Protein AF-A0A543G4S7-F1 (afdb_monomer_lite)

Radius of gyration: 16.93 Å; chains: 1; bounding box: 35×27×44 Å

Secondary structure (DSSP, 8-state):
-------TTT----EEEPTTT-PEEETTT--EE-TTTTSTTTT-SS-HHHHHHHHHHHHH-SSPPPHHHHHHHHT--HHHHHHHHHHHHHHHHHHHT-

Organism: NCBI:txid55197

Structure (mmCIF, N/CA/C/O backbone):
data_AF-A0A543G4S7-F1
#
_entry.id   AF-A0A543G4S7-F1
#
loop_
_atom_site.group_PDB
_atom_site.id
_atom_site.type_symbol
_atom_site.label_atom_id
_atom_site.label_alt_id
_atom_site.label_comp_id
_atom_site.label_asym_id
_atom_site.label_entity_id
_atom_site.label_seq_id
_atom_site.pdbx_PDB_ins_code
_atom_site.Cartn_x
_atom_site.Cartn_y
_atom_site.Cartn_z
_atom_site.occupancy
_atom_site.B_iso_or_equiv
_atom_site.auth_seq_id
_atom_site.auth_comp_id
_atom_site.auth_asym_id
_atom_site.auth_atom_id
_atom_site.pdbx_PDB_model_num
ATOM 1 N N . MET A 1 1 ? -10.243 -1.810 -26.326 1.00 35.75 1 MET A N 1
ATOM 2 C CA . MET A 1 1 ? -8.968 -1.352 -26.926 1.00 35.75 1 MET A CA 1
ATOM 3 C C . MET A 1 1 ? -7.888 -1.418 -25.857 1.00 35.75 1 MET A C 1
ATOM 5 O O . MET A 1 1 ? -8.018 -0.730 -24.855 1.00 35.75 1 MET A O 1
ATOM 9 N N . VAL A 1 2 ? -6.884 -2.288 -26.003 1.00 44.56 2 VAL A N 1
ATOM 10 C CA . VAL A 1 2 ? -5.786 -2.392 -25.025 1.00 44.56 2 VAL A CA 1
ATOM 11 C C . VAL A 1 2 ? -4.727 -1.367 -25.411 1.00 44.56 2 VAL A C 1
ATOM 13 O O . VAL A 1 2 ? -3.996 -1.556 -26.379 1.00 44.56 2 VAL A O 1
ATOM 16 N N . SER A 1 3 ? -4.688 -0.247 -24.697 1.00 59.94 3 SER A N 1
ATOM 17 C CA . SER A 1 3 ? -3.690 0.801 -24.895 1.00 59.94 3 SER A CA 1
ATOM 18 C C . SER A 1 3 ? -2.292 0.222 -24.657 1.00 59.94 3 SER A C 1
ATOM 20 O O . SER A 1 3 ? -1.977 -0.218 -23.548 1.00 59.94 3 SER A O 1
ATOM 22 N N . GLY A 1 4 ? -1.468 0.183 -25.707 1.00 77.06 4 GLY A N 1
ATOM 23 C CA . GLY A 1 4 ? -0.068 -0.227 -25.617 1.00 77.06 4 GLY A CA 1
ATOM 24 C C . GLY A 1 4 ? 0.710 0.643 -24.626 1.00 77.06 4 GLY A C 1
ATOM 25 O O . GLY A 1 4 ? 0.307 1.760 -24.302 1.00 77.06 4 GLY A O 1
ATOM 26 N N . PHE A 1 5 ? 1.825 0.126 -24.109 1.00 82.69 5 PHE A N 1
ATOM 27 C CA . PHE A 1 5 ? 2.713 0.915 -23.255 1.00 82.69 5 PHE A CA 1
ATOM 28 C C . PHE A 1 5 ? 3.177 2.175 -23.997 1.00 82.69 5 PHE A C 1
ATOM 30 O O . PHE A 1 5 ? 3.580 2.089 -25.150 1.00 82.69 5 PHE A O 1
ATOM 37 N N . ILE A 1 6 ? 3.145 3.331 -23.335 1.00 88.56 6 ILE A N 1
ATOM 38 C CA . ILE A 1 6 ? 3.739 4.579 -23.824 1.00 88.56 6 ILE A CA 1
ATOM 39 C C . ILE A 1 6 ? 4.516 5.177 -22.658 1.00 88.56 6 ILE A C 1
ATOM 41 O O . ILE A 1 6 ? 3.928 5.544 -21.643 1.00 88.56 6 ILE A O 1
ATOM 45 N N . CYS A 1 7 ? 5.837 5.276 -22.797 1.00 88.00 7 CYS A N 1
ATOM 46 C CA . CYS A 1 7 ? 6.684 5.826 -21.745 1.00 88.00 7 CYS A CA 1
ATOM 47 C C . CYS A 1 7 ? 6.361 7.306 -21.484 1.00 88.00 7 CYS A C 1
ATOM 49 O O . CYS A 1 7 ? 6.477 8.129 -22.397 1.00 88.00 7 CYS A O 1
ATOM 51 N N . LYS A 1 8 ? 6.084 7.673 -20.224 1.00 85.56 8 LYS A N 1
ATOM 52 C CA . LYS A 1 8 ? 5.812 9.070 -19.820 1.00 85.56 8 LYS A CA 1
ATOM 53 C C . LYS A 1 8 ? 6.941 10.059 -20.152 1.00 85.56 8 LYS A C 1
ATOM 55 O O . LYS A 1 8 ? 6.662 11.223 -20.415 1.00 85.56 8 LYS A O 1
ATOM 60 N N . LYS A 1 9 ? 8.208 9.618 -20.154 1.00 87.50 9 LYS A N 1
ATOM 61 C CA . LYS A 1 9 ? 9.369 10.492 -20.427 1.00 87.50 9 LYS A CA 1
ATOM 62 C C . LYS A 1 9 ? 9.685 10.657 -21.912 1.00 87.50 9 LYS A C 1
ATOM 64 O O . LYS A 1 9 ? 9.952 11.765 -22.355 1.00 87.50 9 LYS A O 1
ATOM 69 N N . CYS A 1 10 ? 9.723 9.558 -22.666 1.00 90.12 10 CYS A N 1
ATOM 70 C CA . CYS A 1 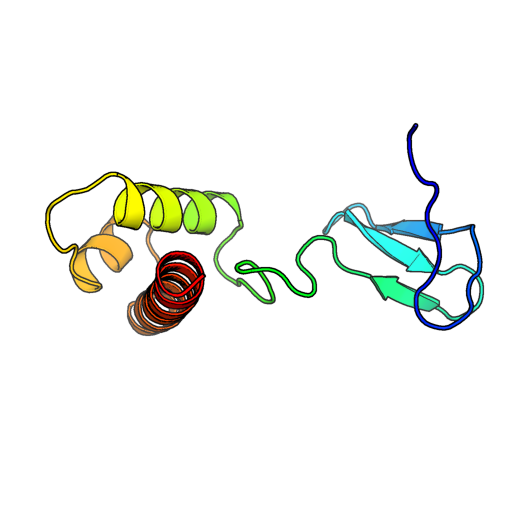10 ? 10.256 9.561 -24.036 1.00 90.12 10 CYS A CA 1
ATOM 71 C C . CYS A 1 10 ? 9.242 9.160 -25.116 1.00 90.12 10 CYS A C 1
ATOM 73 O O . CYS A 1 10 ? 9.616 9.071 -26.284 1.00 90.12 10 CYS A O 1
ATOM 75 N N . LYS A 1 11 ? 7.982 8.888 -24.738 1.00 88.44 11 LYS A N 1
ATOM 76 C CA . LYS A 1 11 ? 6.878 8.457 -25.620 1.00 88.44 11 LYS A CA 1
ATOM 77 C C . LYS A 1 11 ? 7.148 7.174 -26.418 1.00 88.44 11 LYS A C 1
ATOM 79 O O . LYS A 1 11 ? 6.426 6.861 -27.358 1.00 88.44 11 LYS A O 1
ATOM 84 N N . HIS A 1 12 ? 8.176 6.411 -26.051 1.00 89.06 12 HIS A N 1
ATOM 85 C CA . HIS A 1 12 ? 8.482 5.144 -26.699 1.00 89.06 12 HIS A CA 1
ATOM 86 C C . HIS A 1 12 ? 7.460 4.069 -26.320 1.00 89.06 12 HIS A C 1
ATOM 88 O O . HIS A 1 12 ? 6.992 4.029 -25.180 1.00 89.06 12 HIS A O 1
ATOM 94 N N . THR A 1 13 ? 7.147 3.190 -27.269 1.00 87.69 13 THR A N 1
ATOM 95 C CA . THR A 1 13 ? 6.062 2.209 -27.140 1.00 87.69 13 THR A CA 1
ATOM 96 C C . THR A 1 13 ? 6.510 0.824 -26.682 1.00 87.69 13 THR A C 1
ATOM 98 O O . THR A 1 13 ? 5.683 -0.006 -26.312 1.00 87.69 13 THR A O 1
ATOM 101 N N . LYS A 1 14 ? 7.822 0.553 -26.667 1.00 87.19 14 LYS A N 1
ATOM 102 C CA . LYS A 1 14 ? 8.374 -0.729 -26.210 1.00 87.19 14 LYS A CA 1
ATOM 103 C C . LYS A 1 14 ? 8.859 -0.642 -24.762 1.00 87.19 14 LYS A C 1
ATOM 105 O O . LYS A 1 14 ? 9.587 0.284 -24.388 1.00 87.19 14 LYS A O 1
ATOM 110 N N . CYS A 1 15 ? 8.496 -1.647 -23.973 1.00 89.19 15 CYS A N 1
ATOM 111 C CA . CYS A 1 15 ? 8.981 -1.848 -22.612 1.00 89.19 15 CYS A CA 1
ATOM 112 C C . CYS A 1 15 ? 9.337 -3.307 -22.348 1.00 89.19 15 CYS A C 1
ATOM 114 O O . CYS A 1 15 ? 8.744 -4.214 -22.931 1.00 89.19 15 CYS A O 1
ATOM 116 N N . THR A 1 16 ? 10.223 -3.512 -21.383 1.00 90.00 16 THR A N 1
ATOM 117 C CA . THR A 1 16 ? 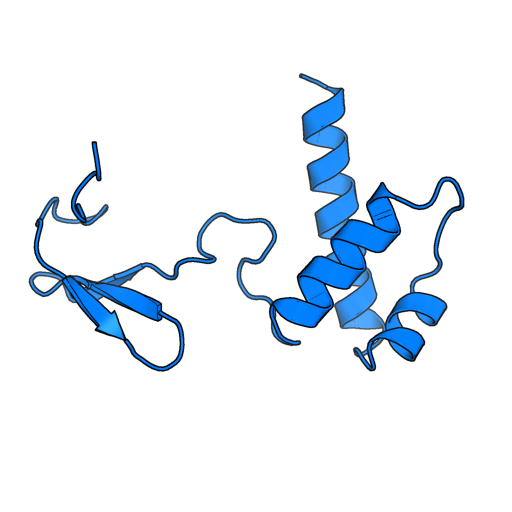10.495 -4.808 -20.765 1.00 90.00 16 THR A CA 1
ATOM 118 C C . THR A 1 16 ? 9.769 -4.890 -19.425 1.00 90.00 16 THR A C 1
ATOM 120 O O . THR A 1 16 ? 9.828 -3.962 -18.621 1.00 90.00 16 THR A O 1
ATOM 123 N N . ILE A 1 17 ? 9.063 -5.990 -19.163 1.00 89.50 17 ILE A N 1
ATOM 124 C CA . ILE A 1 17 ? 8.347 -6.191 -17.896 1.00 89.50 17 ILE A CA 1
ATOM 125 C C . ILE A 1 17 ? 9.267 -6.919 -16.915 1.00 89.50 17 ILE A C 1
ATOM 127 O O . ILE A 1 17 ? 9.744 -8.019 -17.190 1.00 89.50 17 ILE A O 1
ATOM 131 N N . ARG A 1 18 ? 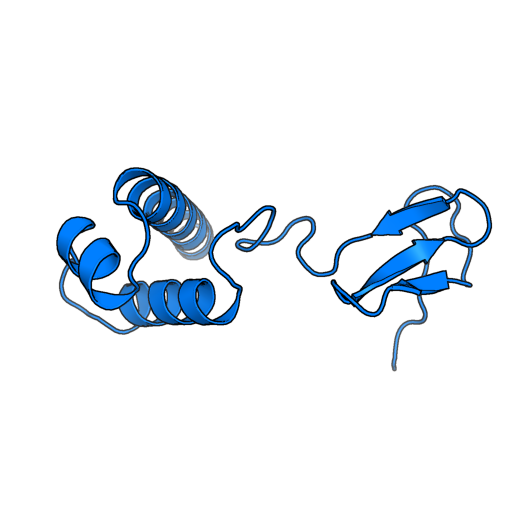9.501 -6.321 -15.746 1.00 87.38 18 ARG A N 1
ATOM 132 C CA . ARG A 1 18 ? 10.274 -6.940 -14.663 1.00 87.38 18 ARG A CA 1
ATOM 133 C C . ARG A 1 18 ? 9.416 -7.970 -13.932 1.00 87.38 18 ARG A C 1
ATOM 135 O O . ARG A 1 18 ? 8.355 -7.620 -13.422 1.00 87.38 18 ARG A O 1
ATOM 142 N N . LYS A 1 19 ? 9.905 -9.209 -13.804 1.00 82.44 19 LYS A N 1
ATOM 143 C CA . LYS A 1 19 ? 9.164 -10.317 -13.170 1.00 82.44 19 LYS A CA 1
ATOM 144 C C . LYS A 1 19 ? 8.818 -10.064 -11.696 1.00 82.44 19 LYS A C 1
ATOM 146 O O . LYS A 1 19 ? 7.725 -10.404 -11.272 1.00 82.44 19 LYS A O 1
ATOM 151 N N . ASN A 1 20 ? 9.708 -9.426 -10.932 1.00 79.81 20 ASN A N 1
ATOM 152 C CA . ASN A 1 20 ? 9.535 -9.316 -9.477 1.00 79.81 20 ASN A CA 1
ATOM 153 C C . ASN A 1 20 ? 8.396 -8.371 -9.064 1.00 79.81 20 ASN A C 1
ATOM 155 O O . ASN A 1 20 ? 7.639 -8.686 -8.155 1.00 79.81 20 ASN A O 1
ATOM 159 N N . ASN A 1 21 ? 8.272 -7.215 -9.726 1.00 80.25 21 ASN A N 1
ATOM 160 C CA . ASN A 1 21 ? 7.350 -6.147 -9.310 1.00 80.25 21 ASN A CA 1
ATOM 161 C C . ASN A 1 21 ? 6.373 -5.733 -10.423 1.00 80.25 21 ASN A C 1
ATOM 163 O O . ASN A 1 21 ? 5.718 -4.698 -10.302 1.00 80.25 21 ASN A O 1
ATOM 167 N N . TYR A 1 22 ? 6.343 -6.473 -11.539 1.00 85.06 22 TYR A N 1
ATOM 168 C CA . TYR A 1 22 ? 5.570 -6.157 -12.750 1.00 85.06 22 TYR A CA 1
ATOM 169 C C . TYR A 1 22 ? 5.796 -4.731 -13.285 1.00 85.06 22 TYR A C 1
ATOM 171 O O . TYR A 1 22 ? 4.965 -4.171 -14.000 1.00 85.06 22 TYR A O 1
ATOM 179 N N . ALA A 1 23 ? 6.932 -4.125 -12.929 1.00 87.38 23 ALA A N 1
ATOM 180 C CA . ALA A 1 23 ? 7.302 -2.791 -13.370 1.00 87.38 23 ALA A CA 1
ATOM 181 C C . ALA A 1 23 ? 7.688 -2.823 -14.849 1.00 87.38 23 ALA A C 1
ATOM 183 O O . ALA A 1 23 ? 8.385 -3.738 -15.295 1.00 87.38 23 ALA A O 1
ATOM 184 N N . ARG A 1 24 ? 7.245 -1.816 -15.599 1.00 89.62 24 ARG A N 1
ATOM 185 C CA . ARG A 1 24 ? 7.585 -1.644 -17.010 1.00 89.62 24 ARG A CA 1
ATOM 186 C C . ARG A 1 24 ? 8.829 -0.781 -17.109 1.00 89.62 24 ARG A C 1
ATOM 188 O O . ARG A 1 24 ? 8.838 0.350 -16.640 1.00 89.62 24 ARG A O 1
ATOM 195 N N . ASP A 1 25 ? 9.875 -1.323 -17.700 1.00 90.12 25 ASP A N 1
ATOM 196 C CA . ASP A 1 25 ? 11.127 -0.632 -17.968 1.00 90.12 25 ASP A CA 1
ATOM 197 C C . ASP A 1 25 ? 11.146 -0.188 -19.430 1.00 90.12 25 ASP A C 1
ATOM 199 O O . ASP A 1 25 ? 10.955 -1.006 -20.332 1.00 90.12 25 ASP A O 1
ATOM 203 N N . CYS A 1 26 ? 11.310 1.106 -19.686 1.00 91.12 26 CYS A N 1
ATOM 204 C CA . CYS A 1 26 ? 11.386 1.597 -21.053 1.00 91.12 26 CYS A CA 1
ATOM 205 C C . CYS A 1 26 ? 12.722 1.212 -21.701 1.00 91.12 26 CYS A C 1
ATOM 207 O O . CYS A 1 26 ? 13.778 1.644 -21.252 1.00 91.12 26 CYS A O 1
ATOM 209 N N . ASN A 1 27 ? 12.676 0.532 -22.848 1.00 88.38 27 ASN A N 1
ATOM 210 C CA . ASN A 1 27 ? 13.889 0.071 -23.537 1.00 88.38 27 ASN A CA 1
ATOM 211 C C . ASN A 1 27 ? 14.769 1.207 -24.096 1.00 88.38 27 ASN A C 1
ATOM 213 O O . ASN A 1 27 ? 15.906 0.953 -24.469 1.00 88.38 27 ASN A O 1
ATOM 217 N N . LYS A 1 28 ? 14.247 2.441 -24.194 1.00 89.50 28 LYS A N 1
ATOM 218 C CA . LYS A 1 28 ? 14.981 3.595 -24.742 1.00 89.50 28 LYS A CA 1
ATOM 219 C C . LYS A 1 28 ? 15.646 4.452 -23.666 1.00 89.50 28 LYS A C 1
ATOM 221 O O . LYS A 1 28 ? 16.787 4.856 -23.832 1.00 89.50 28 LYS A O 1
ATOM 226 N N . CYS A 1 29 ? 14.917 4.796 -22.604 1.00 90.94 29 CYS A N 1
ATOM 227 C CA . CYS A 1 29 ? 15.400 5.719 -21.568 1.00 90.94 29 CYS A CA 1
ATOM 228 C C . CYS A 1 29 ? 15.571 5.072 -20.189 1.00 90.94 29 CYS A C 1
ATOM 230 O O . CYS A 1 29 ? 15.841 5.783 -19.224 1.00 90.94 29 CYS A O 1
ATOM 232 N N . HIS A 1 30 ? 15.348 3.759 -20.084 1.00 87.12 30 HIS A N 1
ATOM 233 C CA . HIS A 1 30 ? 15.411 2.985 -18.842 1.00 87.12 30 HIS A CA 1
ATOM 234 C C . HIS A 1 30 ? 14.559 3.550 -17.697 1.00 87.12 30 HIS A C 1
ATOM 236 O O . HIS A 1 30 ? 14.836 3.363 -16.512 1.00 87.12 30 HIS A O 1
ATOM 242 N N . HIS A 1 31 ? 13.500 4.285 -18.046 1.00 89.06 31 HIS A N 1
ATOM 243 C CA . HIS A 1 31 ? 12.546 4.780 -17.072 1.00 89.06 31 HIS A CA 1
ATOM 244 C C . HIS A 1 31 ? 11.670 3.629 -16.582 1.00 89.06 31 HIS A C 1
ATOM 246 O O . HIS A 1 31 ? 10.986 2.983 -17.379 1.00 89.06 31 HIS A O 1
ATOM 252 N N . ILE A 1 32 ? 11.669 3.416 -15.267 1.00 87.94 32 ILE A N 1
ATOM 253 C CA . ILE A 1 32 ? 10.924 2.342 -14.617 1.00 87.94 32 ILE A CA 1
ATOM 254 C C . ILE A 1 32 ? 9.571 2.880 -14.162 1.00 87.94 32 ILE A C 1
ATOM 256 O O . ILE A 1 32 ? 9.478 3.716 -13.266 1.00 87.94 32 ILE A O 1
ATOM 260 N N . GLU A 1 33 ? 8.507 2.354 -14.749 1.00 86.56 33 GLU A N 1
ATOM 261 C CA . GLU A 1 33 ? 7.132 2.629 -14.359 1.00 86.56 33 GLU A CA 1
ATOM 262 C C . GLU A 1 33 ? 6.598 1.461 -13.533 1.00 86.56 33 GLU A C 1
ATOM 264 O O . GLU A 1 33 ? 6.301 0.382 -14.049 1.00 86.56 33 GLU A O 1
ATOM 269 N N . SER A 1 34 ? 6.498 1.661 -12.217 1.00 87.06 34 SER A N 1
ATOM 270 C CA . SER A 1 34 ? 5.876 0.668 -11.338 1.00 87.06 34 SER A CA 1
ATOM 271 C C . SER A 1 34 ? 4.351 0.686 -11.505 1.00 87.06 34 SER A C 1
ATOM 273 O O . SER A 1 34 ? 3.784 1.777 -11.554 1.00 87.06 34 SER A O 1
ATOM 275 N N . PRO A 1 35 ? 3.661 -0.466 -11.488 1.00 84.06 35 PRO A N 1
ATOM 276 C CA . PRO A 1 35 ? 2.198 -0.519 -11.590 1.00 84.06 35 PRO A CA 1
ATOM 277 C C . PRO A 1 35 ? 1.493 0.154 -10.403 1.00 84.06 35 PRO A C 1
ATOM 279 O O . PRO A 1 35 ? 0.368 0.619 -10.523 1.00 84.06 35 PRO A O 1
ATOM 282 N N . THR A 1 36 ? 2.170 0.246 -9.258 1.00 86.31 36 THR A N 1
ATOM 283 C CA . THR A 1 36 ? 1.691 0.947 -8.061 1.00 86.31 36 THR A CA 1
ATOM 284 C C . THR A 1 36 ? 2.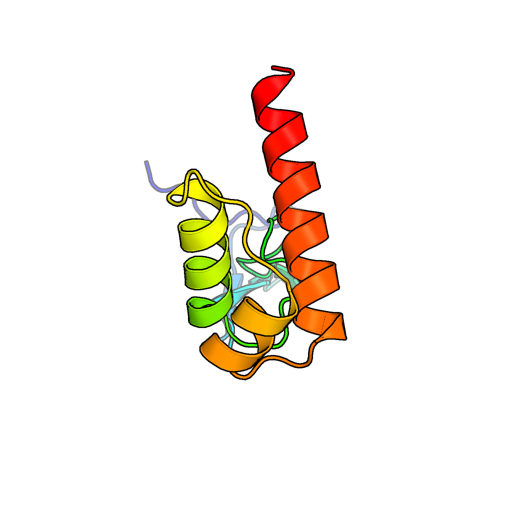055 2.438 -8.044 1.00 86.31 36 THR A C 1
ATOM 286 O O . THR A 1 36 ? 1.755 3.121 -7.062 1.00 86.31 36 THR A O 1
ATOM 289 N N . ALA A 1 37 ? 2.750 2.958 -9.066 1.00 84.75 37 ALA A N 1
ATOM 290 C CA . ALA A 1 37 ? 3.074 4.384 -9.174 1.00 84.75 37 ALA A CA 1
ATOM 291 C C . ALA A 1 37 ? 1.793 5.219 -9.188 1.00 84.75 37 ALA A C 1
ATOM 293 O O . ALA A 1 37 ? 0.809 4.803 -9.783 1.00 84.75 37 ALA A O 1
ATOM 294 N N . ASP A 1 38 ? 1.808 6.373 -8.521 1.00 82.38 38 ASP A N 1
ATOM 295 C CA . ASP A 1 38 ? 0.679 7.315 -8.504 1.00 82.38 38 ASP A CA 1
ATOM 296 C C . ASP A 1 38 ? -0.647 6.731 -7.967 1.00 82.38 38 ASP A C 1
ATOM 298 O O . ASP A 1 38 ? -1.720 7.280 -8.196 1.00 82.38 38 ASP A O 1
ATOM 302 N N . THR A 1 39 ? -0.589 5.629 -7.209 1.00 88.94 39 THR A N 1
ATOM 303 C CA . THR A 1 39 ? -1.766 5.008 -6.579 1.00 88.94 39 THR A CA 1
ATOM 304 C C . THR A 1 39 ? -1.719 5.084 -5.051 1.00 88.94 39 THR A C 1
ATOM 306 O O . THR A 1 39 ? -0.686 5.364 -4.424 1.00 88.94 39 THR A O 1
ATOM 309 N N . LEU A 1 40 ? -2.835 4.723 -4.413 1.00 85.94 40 LEU A N 1
ATOM 310 C CA . LEU A 1 40 ? -2.910 4.506 -2.967 1.00 85.94 40 LEU A CA 1
ATOM 311 C C . LEU A 1 40 ? -1.856 3.496 -2.470 1.00 85.94 40 LEU A C 1
ATOM 313 O O . LEU A 1 40 ? -1.326 3.646 -1.370 1.00 85.94 40 LEU A O 1
ATOM 317 N N . PHE A 1 41 ? -1.454 2.549 -3.318 1.00 89.31 41 PHE A N 1
ATOM 318 C CA . PHE A 1 41 ? -0.463 1.517 -3.008 1.00 89.31 41 PHE A CA 1
ATOM 319 C C . PHE A 1 41 ? 0.983 1.923 -3.324 1.00 89.31 41 PHE A C 1
ATOM 321 O O . PHE A 1 41 ? 1.903 1.113 -3.198 1.00 89.31 41 PHE A O 1
ATOM 328 N N . HIS A 1 42 ? 1.218 3.183 -3.700 1.00 88.00 42 HIS A N 1
ATOM 329 C CA . HIS A 1 42 ? 2.567 3.676 -3.951 1.00 88.00 42 HIS A CA 1
ATOM 330 C C . HIS A 1 42 ? 3.467 3.505 -2.715 1.00 88.00 42 HIS A C 1
ATOM 332 O O . HIS A 1 42 ? 3.138 4.008 -1.637 1.00 88.00 42 HIS A O 1
ATOM 338 N N . LYS A 1 43 ? 4.607 2.817 -2.903 1.00 83.31 43 LYS A N 1
ATOM 339 C CA . LYS A 1 43 ? 5.638 2.514 -1.887 1.00 83.31 43 LYS A CA 1
ATOM 340 C C . LYS A 1 43 ? 5.148 1.707 -0.672 1.00 83.31 43 LYS A C 1
ATOM 342 O O . LYS A 1 43 ? 5.728 1.806 0.410 1.00 83.31 43 LYS A O 1
ATOM 347 N N . VAL A 1 44 ? 4.114 0.880 -0.831 1.00 88.00 44 VAL A N 1
ATOM 348 C CA . VAL A 1 44 ? 3.695 -0.064 0.219 1.00 88.00 44 VAL A CA 1
ATOM 349 C C . VAL A 1 44 ? 4.786 -1.115 0.455 1.00 88.00 44 VAL A C 1
ATOM 351 O O . VAL A 1 44 ? 5.243 -1.7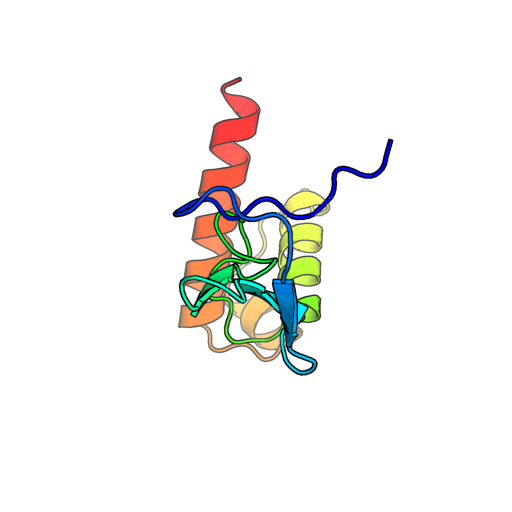63 -0.481 1.00 88.00 44 VAL A O 1
ATOM 354 N N . LYS A 1 45 ? 5.192 -1.294 1.720 1.00 82.69 45 LYS A N 1
ATOM 355 C CA . LYS A 1 45 ? 6.290 -2.200 2.120 1.00 82.69 45 LYS A CA 1
ATOM 356 C C . LYS A 1 45 ? 5.835 -3.565 2.656 1.00 82.69 45 LYS A C 1
ATOM 358 O O . LYS A 1 45 ? 6.657 -4.460 2.780 1.00 82.69 45 LYS A O 1
ATOM 363 N N . PHE A 1 46 ? 4.555 -3.725 2.991 1.00 85.75 46 PHE A N 1
ATOM 364 C CA . PHE A 1 46 ? 4.025 -4.891 3.718 1.00 85.75 46 PHE A CA 1
ATOM 365 C C . PHE A 1 46 ? 3.164 -5.822 2.840 1.00 85.75 46 PHE A C 1
ATOM 367 O O . PHE A 1 46 ? 2.362 -6.599 3.346 1.00 85.75 46 PHE A O 1
ATOM 374 N N . GLY A 1 47 ? 3.351 -5.757 1.518 1.00 88.25 47 GLY A N 1
ATOM 375 C CA . GLY A 1 47 ? 2.637 -6.576 0.538 1.00 88.25 47 GLY A CA 1
ATOM 376 C C . GLY A 1 47 ? 1.290 -5.988 0.106 1.00 88.25 47 GLY A C 1
ATOM 377 O O . GLY A 1 47 ? 0.548 -5.408 0.900 1.00 88.25 47 GLY A O 1
ATOM 378 N N . LEU A 1 48 ? 0.963 -6.151 -1.179 1.00 89.62 48 LEU A N 1
ATOM 379 C CA . LEU A 1 48 ? -0.251 -5.581 -1.775 1.00 89.62 48 LEU A CA 1
ATOM 380 C C . LEU A 1 48 ? -1.531 -6.228 -1.224 1.00 89.62 48 LEU A C 1
ATOM 382 O O . LEU A 1 48 ? -2.522 -5.538 -1.015 1.00 89.62 48 LEU A O 1
ATOM 386 N N . HIS A 1 49 ? -1.491 -7.529 -0.929 1.00 90.81 49 HIS A N 1
ATOM 387 C CA . HIS A 1 49 ? -2.645 -8.282 -0.431 1.00 90.81 49 HIS A CA 1
ATOM 388 C C . HIS A 1 49 ? -3.123 -7.762 0.934 1.00 90.81 49 HIS A C 1
ATOM 390 O O . HIS A 1 49 ? -4.302 -7.474 1.123 1.00 9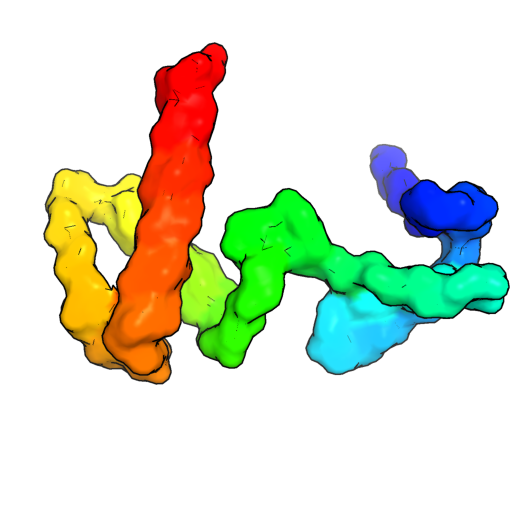0.81 49 HIS A O 1
ATOM 396 N N . LYS A 1 50 ? -2.178 -7.534 1.857 1.00 93.06 50 LYS A N 1
ATOM 397 C CA . LYS A 1 50 ? -2.454 -6.934 3.168 1.00 93.06 50 LYS A CA 1
ATOM 398 C C . LYS A 1 50 ? -2.978 -5.503 3.023 1.00 93.06 50 LYS A C 1
ATOM 400 O O . LYS A 1 50 ? -3.939 -5.132 3.684 1.00 93.06 50 LYS A O 1
ATOM 405 N N . ALA A 1 51 ? -2.386 -4.707 2.132 1.00 92.75 51 ALA A N 1
ATOM 406 C CA . ALA A 1 51 ? -2.831 -3.334 1.890 1.00 92.75 51 ALA A CA 1
ATOM 407 C C . ALA A 1 51 ? -4.263 -3.262 1.338 1.00 92.75 51 ALA A C 1
ATOM 409 O O . ALA A 1 51 ? -5.038 -2.412 1.774 1.00 92.75 51 ALA A O 1
ATOM 410 N N . LEU A 1 52 ? -4.629 -4.168 0.427 1.00 92.38 52 LEU A N 1
ATOM 411 C CA . LEU A 1 52 ? -5.991 -4.266 -0.092 1.00 92.38 52 LEU A CA 1
ATOM 412 C C . LEU A 1 52 ? -6.983 -4.674 1.005 1.00 92.38 52 LEU A C 1
ATOM 414 O O . LEU A 1 52 ? -8.034 -4.049 1.121 1.00 92.38 52 LEU A O 1
ATOM 418 N N . GLY A 1 53 ? -6.625 -5.654 1.842 1.00 92.88 53 GLY A N 1
ATOM 419 C CA . GLY A 1 53 ? -7.445 -6.073 2.984 1.00 92.88 53 GLY A CA 1
ATOM 420 C C . GLY A 1 53 ? -7.713 -4.930 3.965 1.00 92.88 53 GLY A C 1
ATOM 421 O O . GLY A 1 53 ? -8.860 -4.685 4.330 1.00 92.88 53 GLY A O 1
ATOM 422 N N . ILE A 1 54 ? -6.682 -4.147 4.302 1.00 92.56 54 ILE A N 1
ATOM 423 C CA . ILE A 1 54 ? -6.831 -2.963 5.161 1.00 92.56 54 ILE A CA 1
ATOM 424 C C . ILE A 1 54 ? -7.776 -1.935 4.529 1.00 92.56 54 ILE A C 1
ATOM 426 O O . ILE A 1 54 ? -8.663 -1.421 5.208 1.00 92.56 54 ILE A O 1
ATOM 430 N N . CYS A 1 55 ? -7.619 -1.639 3.234 1.00 92.31 55 CYS A N 1
ATOM 431 C CA . CYS A 1 55 ? -8.533 -0.740 2.531 1.00 92.31 55 CYS A CA 1
ATOM 432 C C . CYS A 1 55 ? -9.974 -1.251 2.562 1.00 92.31 55 CYS A C 1
ATOM 434 O O . CYS A 1 55 ? -10.881 -0.466 2.832 1.00 92.31 55 CYS A O 1
ATOM 436 N N . PHE A 1 56 ? -10.186 -2.541 2.304 1.00 91.19 56 PHE A N 1
ATOM 437 C CA . PHE A 1 56 ? -11.511 -3.147 2.337 1.00 91.19 56 PHE A CA 1
ATOM 438 C C . PHE A 1 56 ? -12.133 -3.042 3.728 1.00 91.19 56 PHE A C 1
ATOM 440 O O . PHE A 1 56 ? -13.237 -2.527 3.852 1.00 91.19 56 PHE A O 1
ATOM 447 N N . GLU A 1 57 ? -11.415 -3.431 4.782 1.00 90.62 57 GLU A N 1
ATOM 448 C CA . GLU A 1 57 ? -11.928 -3.355 6.153 1.00 90.62 57 GLU A CA 1
ATOM 449 C C . GLU A 1 57 ? -12.303 -1.931 6.561 1.00 90.62 57 GLU A C 1
ATOM 451 O O . GLU A 1 57 ? -13.354 -1.725 7.168 1.00 90.62 57 GLU A O 1
ATOM 456 N N . MET A 1 58 ? -11.479 -0.945 6.196 1.00 89.44 58 MET A N 1
ATOM 457 C CA . MET A 1 58 ? -11.748 0.464 6.485 1.00 89.44 58 MET A CA 1
ATOM 458 C C . MET A 1 58 ? -12.956 1.030 5.727 1.00 89.44 58 MET A C 1
ATOM 460 O O . MET A 1 58 ? -13.527 2.014 6.186 1.00 89.44 58 MET A O 1
ATOM 464 N N . ASN A 1 59 ? -13.322 0.450 4.578 1.00 86.38 59 ASN A N 1
ATOM 465 C CA . ASN A 1 59 ? -14.474 0.881 3.780 1.00 86.38 59 ASN A CA 1
ATOM 466 C C . ASN A 1 59 ? -15.752 0.101 4.121 1.00 86.38 59 ASN A C 1
ATOM 468 O O . ASN A 1 59 ? -16.829 0.683 4.178 1.00 86.38 59 ASN A O 1
ATOM 472 N N . ALA A 1 60 ? -15.643 -1.211 4.327 1.00 86.88 60 ALA A N 1
ATOM 473 C CA . ALA A 1 60 ? -16.779 -2.102 4.551 1.00 86.88 60 ALA A CA 1
ATOM 474 C C . ALA A 1 60 ? -17.329 -2.015 5.982 1.00 86.88 60 ALA A C 1
ATOM 476 O O . ALA A 1 60 ? -18.493 -2.327 6.223 1.00 86.88 60 ALA A O 1
ATOM 477 N N . THR A 1 61 ? -16.504 -1.600 6.946 1.00 79.88 61 THR A N 1
ATOM 478 C CA . THR A 1 61 ? -16.909 -1.543 8.352 1.00 79.88 61 THR A CA 1
ATOM 479 C C . THR A 1 61 ? -17.527 -0.184 8.673 1.00 79.88 61 THR A C 1
ATOM 481 O O . THR A 1 61 ? -16.891 0.852 8.514 1.00 79.88 61 THR A O 1
ATOM 484 N N . THR A 1 62 ? -18.755 -0.178 9.196 1.00 71.81 62 THR A N 1
ATOM 485 C CA . THR A 1 62 ? -19.429 1.041 9.690 1.00 71.81 62 THR A CA 1
ATOM 486 C C . THR A 1 62 ? -18.844 1.556 11.009 1.00 71.81 62 THR A C 1
ATOM 488 O O . THR A 1 62 ? -19.036 2.714 11.374 1.00 71.81 62 THR A O 1
ATOM 491 N N . LYS A 1 63 ? -18.112 0.698 11.727 1.00 77.56 63 LYS A N 1
ATOM 492 C CA . LYS A 1 63 ? -17.379 1.020 12.957 1.00 77.56 63 LYS A CA 1
ATOM 493 C C . LYS A 1 63 ? -15.961 1.497 12.649 1.00 77.56 63 LYS A C 1
ATOM 495 O O . LYS A 1 63 ? -15.291 0.980 11.757 1.00 77.56 63 LYS A O 1
ATOM 500 N N . SER A 1 64 ? -15.473 2.438 13.452 1.00 78.44 64 SER A N 1
ATOM 501 C CA . SER A 1 64 ? -14.076 2.860 13.418 1.00 78.44 64 SER A CA 1
ATOM 502 C C . SER A 1 64 ? -13.161 1.712 13.856 1.00 78.44 64 SER A C 1
ATOM 504 O O . SER A 1 64 ? -13.322 1.131 14.927 1.00 78.44 64 SER A O 1
ATOM 506 N N . ILE A 1 65 ? -12.179 1.383 13.017 1.00 87.44 65 ILE A N 1
ATOM 507 C CA . ILE A 1 65 ? -11.160 0.382 13.338 1.00 87.44 65 ILE A CA 1
ATOM 508 C C . ILE A 1 65 ? -9.927 1.091 13.895 1.00 87.44 65 ILE A C 1
ATOM 510 O O . ILE A 1 65 ? -9.439 2.074 13.327 1.00 87.44 65 ILE A O 1
ATOM 514 N N . SER A 1 66 ? -9.406 0.577 15.010 1.00 92.00 66 SER A N 1
ATOM 515 C CA . SER A 1 66 ? -8.170 1.082 15.606 1.00 92.00 66 SER A CA 1
ATOM 516 C C . SER A 1 66 ? -6.934 0.569 14.864 1.00 92.00 66 SER A C 1
ATOM 518 O O . SER A 1 66 ? -6.876 -0.570 14.399 1.00 92.00 66 SER A O 1
ATOM 520 N N . THR A 1 67 ? -5.885 1.387 14.823 1.00 93.00 67 THR A N 1
ATOM 521 C CA . THR A 1 67 ? -4.595 0.999 14.238 1.00 93.00 67 THR A CA 1
ATOM 522 C C . THR A 1 67 ? -3.997 -0.238 14.905 1.00 93.00 67 THR A C 1
ATOM 524 O O . THR A 1 67 ? -3.391 -1.069 14.235 1.00 93.00 67 THR A O 1
ATOM 527 N N . ASN A 1 68 ? -4.172 -0.384 16.221 1.00 94.50 68 ASN A N 1
ATOM 528 C CA . ASN A 1 68 ? -3.639 -1.522 16.967 1.00 94.50 68 ASN A CA 1
ATOM 529 C C . ASN A 1 68 ? -4.296 -2.838 16.510 1.00 94.50 68 ASN A C 1
ATOM 531 O O . ASN A 1 68 ? -3.613 -3.835 16.289 1.00 94.50 68 ASN A O 1
ATOM 535 N N . GLN A 1 69 ? -5.608 -2.814 16.260 1.00 93.12 69 GLN A N 1
ATOM 536 C CA . GLN A 1 69 ? -6.334 -3.963 15.723 1.00 93.12 69 GLN A CA 1
ATOM 537 C C . GLN A 1 69 ? -5.848 -4.345 14.318 1.00 93.12 69 GLN A C 1
ATOM 539 O O . GLN A 1 69 ? -5.593 -5.522 14.067 1.00 93.12 69 GLN A O 1
ATOM 544 N N . ILE A 1 70 ? -5.648 -3.365 13.428 1.00 93.44 70 ILE A N 1
ATOM 545 C CA . ILE A 1 70 ? -5.100 -3.609 12.082 1.00 93.44 70 ILE A CA 1
ATOM 546 C C . ILE A 1 70 ? -3.672 -4.154 12.154 1.00 93.44 70 ILE A C 1
ATOM 548 O O . ILE A 1 70 ? -3.337 -5.119 11.471 1.00 93.44 70 ILE A O 1
ATOM 552 N N . SER A 1 71 ? -2.835 -3.551 12.997 1.00 94.75 71 SER A N 1
ATOM 553 C CA . SER A 1 71 ? -1.440 -3.946 13.190 1.00 94.75 71 SER A CA 1
ATOM 554 C C . SER A 1 71 ? -1.330 -5.409 13.613 1.00 94.75 71 SER A C 1
ATOM 556 O O . SER A 1 71 ? -0.539 -6.145 13.025 1.00 94.75 71 SER A O 1
ATOM 558 N N . LYS A 1 72 ? -2.171 -5.845 14.560 1.00 94.56 72 LYS A N 1
ATOM 559 C CA . LYS A 1 72 ? -2.228 -7.240 15.009 1.00 94.56 72 LYS A CA 1
ATOM 560 C C . LYS A 1 72 ? -2.789 -8.172 13.936 1.00 94.56 72 LYS A C 1
ATOM 562 O O . LYS A 1 72 ? -2.183 -9.197 13.664 1.00 94.56 72 LYS A O 1
ATOM 567 N N . ARG A 1 73 ? -3.910 -7.809 13.300 1.00 93.00 73 ARG A N 1
ATOM 568 C CA . ARG A 1 73 ? -4.587 -8.662 12.307 1.00 93.00 73 ARG A CA 1
ATOM 569 C C . ARG A 1 73 ? -3.732 -8.931 11.070 1.00 93.00 73 ARG A C 1
ATOM 571 O O . ARG A 1 73 ? -3.739 -10.041 10.557 1.00 93.00 73 ARG A O 1
ATOM 578 N N . TYR A 1 74 ? -3.026 -7.914 10.585 1.00 93.12 74 TYR A N 1
ATOM 579 C CA . TYR A 1 74 ? -2.217 -8.014 9.370 1.00 93.12 74 TYR A CA 1
ATOM 580 C C . TYR A 1 74 ? -0.729 -8.235 9.658 1.00 93.12 74 TYR A C 1
ATOM 582 O O . TYR A 1 74 ? 0.062 -8.301 8.715 1.00 93.12 74 TYR A O 1
ATOM 590 N N . GLU A 1 75 ? -0.329 -8.332 10.928 1.00 94.50 75 GLU A N 1
ATOM 591 C CA . GLU A 1 75 ? 1.073 -8.460 11.348 1.00 94.50 75 GLU A CA 1
ATOM 592 C C . GLU A 1 75 ? 1.957 -7.380 10.702 1.00 94.50 75 GLU A C 1
ATOM 594 O O . GLU A 1 75 ? 3.022 -7.630 10.134 1.00 94.50 75 GLU A O 1
ATOM 599 N N . VAL A 1 76 ? 1.453 -6.147 10.715 1.00 93.62 76 VAL A N 1
ATOM 600 C CA . VAL A 1 76 ? 2.138 -4.965 10.191 1.00 93.62 76 VAL A CA 1
ATOM 601 C C . VAL A 1 76 ? 2.568 -4.127 11.378 1.00 93.62 76 VAL A C 1
ATOM 603 O O . VAL A 1 76 ? 1.797 -3.935 12.316 1.00 93.62 76 VAL A O 1
ATOM 606 N N . ARG A 1 77 ? 3.781 -3.569 11.338 1.00 94.44 77 ARG A N 1
ATOM 607 C CA . ARG A 1 77 ? 4.252 -2.644 12.377 1.00 94.44 77 ARG A CA 1
ATOM 608 C C . ARG A 1 77 ? 3.241 -1.511 12.577 1.00 94.44 77 ARG A C 1
ATOM 610 O O . ARG A 1 77 ? 2.822 -0.887 11.603 1.00 94.44 77 ARG A O 1
ATOM 617 N N . TYR A 1 78 ? 2.919 -1.200 13.833 1.00 94.31 78 TYR A N 1
ATOM 618 C CA . TYR A 1 78 ? 1.910 -0.198 14.200 1.00 94.31 78 TYR A CA 1
ATOM 619 C C . TYR A 1 78 ? 2.046 1.122 13.427 1.00 94.31 78 TYR A C 1
ATOM 621 O O . TYR A 1 78 ? 1.087 1.583 12.816 1.00 94.31 78 TYR A O 1
ATOM 629 N N . ILE A 1 79 ? 3.256 1.690 13.380 1.00 94.69 79 ILE A N 1
ATOM 630 C CA . ILE A 1 79 ? 3.534 2.959 12.683 1.00 94.69 79 ILE A CA 1
ATOM 631 C C . ILE A 1 79 ? 3.229 2.846 11.182 1.00 94.69 79 ILE A C 1
ATOM 633 O O . ILE A 1 79 ? 2.666 3.757 10.584 1.00 94.69 79 ILE A O 1
ATOM 637 N N . THR A 1 80 ? 3.569 1.716 10.560 1.00 93.19 80 THR A N 1
ATOM 638 C CA . THR A 1 80 ? 3.312 1.475 9.136 1.00 93.19 80 THR A CA 1
ATOM 639 C C . THR A 1 80 ? 1.821 1.326 8.852 1.00 93.19 80 THR A C 1
ATOM 641 O O . THR A 1 80 ? 1.334 1.903 7.881 1.00 93.19 80 THR A O 1
ATOM 644 N N . ALA A 1 81 ? 1.094 0.606 9.711 1.00 93.88 81 ALA A N 1
ATOM 645 C CA . ALA A 1 81 ? -0.358 0.501 9.624 1.00 93.88 81 ALA A CA 1
ATOM 646 C C . ALA A 1 81 ? -1.015 1.880 9.789 1.00 93.88 81 ALA A C 1
ATOM 648 O O . ALA A 1 81 ? -1.857 2.246 8.978 1.00 93.88 81 ALA A O 1
ATOM 649 N N . TRP A 1 82 ? -0.570 2.679 10.763 1.00 93.94 82 TRP A N 1
ATOM 650 C CA . TRP A 1 82 ? -1.089 4.026 11.008 1.00 93.94 82 TRP A CA 1
ATOM 651 C C . TRP A 1 82 ? -0.930 4.942 9.792 1.00 93.94 82 TRP A C 1
ATOM 653 O O . TRP A 1 82 ? -1.913 5.507 9.318 1.00 93.94 82 TRP A O 1
ATOM 663 N N . LEU A 1 83 ? 0.292 5.033 9.253 1.00 93.75 83 LEU A N 1
ATOM 664 C CA . LEU A 1 83 ? 0.594 5.847 8.072 1.00 93.75 83 LEU A CA 1
ATOM 665 C C . LEU A 1 83 ? -0.245 5.423 6.865 1.00 93.75 83 LEU A C 1
ATOM 667 O O . LEU A 1 83 ? -0.723 6.264 6.105 1.00 93.75 83 LEU A O 1
ATOM 671 N N . PHE A 1 84 ? -0.429 4.113 6.682 1.00 93.31 84 PHE A N 1
ATOM 672 C CA . PHE A 1 84 ? -1.249 3.605 5.594 1.00 93.31 84 PHE A CA 1
ATOM 673 C C . PHE A 1 84 ? -2.725 3.951 5.797 1.00 93.31 84 PHE A C 1
ATOM 675 O O . PHE A 1 84 ? -3.336 4.507 4.891 1.00 93.31 84 PHE A O 1
ATOM 682 N N . MET A 1 85 ? -3.281 3.704 6.986 1.00 92.12 85 MET A N 1
ATOM 683 C CA . MET A 1 85 ? -4.664 4.059 7.316 1.00 92.12 85 MET A CA 1
ATOM 684 C C . MET A 1 85 ? -4.928 5.553 7.108 1.00 92.12 85 MET A C 1
ATOM 686 O O . MET A 1 85 ? -5.966 5.918 6.564 1.00 92.12 85 MET A O 1
ATOM 690 N N . GLU A 1 86 ? -3.984 6.420 7.474 1.00 92.00 86 GLU A N 1
ATOM 691 C CA . GLU A 1 86 ? -4.114 7.859 7.248 1.00 92.00 86 GLU A CA 1
ATOM 692 C C . GLU A 1 86 ? -4.162 8.214 5.759 1.00 92.00 86 GLU A C 1
ATOM 694 O O . GLU A 1 86 ? -5.043 8.952 5.315 1.00 92.00 86 GLU A O 1
ATOM 699 N N . LYS A 1 87 ? -3.296 7.590 4.951 1.00 91.44 87 LYS A N 1
ATOM 700 C CA . LYS A 1 87 ? -3.330 7.721 3.489 1.00 91.44 87 LYS A CA 1
ATOM 701 C C . LYS A 1 87 ? -4.691 7.304 2.910 1.00 91.44 87 LYS A C 1
ATOM 703 O O . LYS A 1 87 ? -5.204 7.981 2.020 1.00 91.44 87 LYS A O 1
ATOM 708 N N . VAL A 1 88 ? -5.293 6.226 3.428 1.00 90.94 88 VAL A N 1
ATOM 709 C CA . VAL A 1 88 ? -6.638 5.771 3.026 1.00 90.94 88 VAL A CA 1
ATOM 710 C C . VAL A 1 88 ? -7.705 6.802 3.401 1.00 90.94 88 VAL A C 1
ATOM 712 O O . VAL A 1 88 ? -8.551 7.120 2.569 1.00 90.94 88 VAL A O 1
ATOM 715 N N . ARG A 1 89 ? -7.664 7.374 4.612 1.00 90.06 89 ARG A N 1
ATOM 716 C CA . ARG A 1 89 ? -8.633 8.401 5.045 1.00 90.06 89 ARG A CA 1
ATOM 717 C C . ARG A 1 89 ? -8.595 9.643 4.162 1.00 90.06 89 ARG A C 1
ATOM 719 O O . ARG A 1 89 ? -9.649 10.123 3.750 1.00 90.06 89 ARG A O 1
ATOM 726 N N . ILE A 1 90 ? -7.397 10.133 3.840 1.00 90.38 90 ILE A N 1
ATOM 727 C CA . ILE A 1 90 ? -7.218 11.282 2.941 1.00 90.38 90 ILE A CA 1
ATOM 728 C C . ILE A 1 90 ? -7.810 10.967 1.563 1.00 90.38 90 ILE A C 1
ATOM 730 O O . ILE A 1 90 ? -8.589 11.759 1.035 1.00 90.38 90 ILE A O 1
ATOM 734 N N . ALA A 1 91 ? -7.506 9.789 1.012 1.00 88.50 91 ALA A N 1
ATOM 735 C CA . ALA A 1 91 ? -8.048 9.360 -0.275 1.00 88.50 91 ALA A CA 1
ATOM 736 C C . ALA A 1 91 ? -9.586 9.277 -0.265 1.00 88.50 91 ALA A C 1
ATOM 738 O O . ALA A 1 91 ? -10.228 9.765 -1.192 1.00 88.50 91 ALA A O 1
ATOM 739 N N . MET A 1 92 ? -10.191 8.738 0.799 1.00 85.69 92 MET A N 1
ATOM 740 C CA . MET A 1 92 ? -11.653 8.686 0.943 1.00 85.69 92 MET A CA 1
ATOM 741 C C . MET A 1 92 ? -12.291 10.075 1.071 1.00 85.69 92 MET A C 1
ATOM 743 O O . MET A 1 92 ? -13.377 10.302 0.539 1.00 85.69 92 MET A O 1
ATOM 747 N N . LYS A 1 93 ? -11.629 11.023 1.747 1.00 85.62 93 LYS A N 1
ATOM 748 C CA . LYS A 1 93 ? -12.119 12.405 1.867 1.00 85.62 93 LYS A CA 1
ATOM 749 C C . LYS A 1 93 ? -12.179 13.103 0.508 1.00 85.62 93 LYS A C 1
ATOM 751 O O . LYS A 1 93 ? -13.142 13.812 0.238 1.00 85.62 93 LYS A O 1
ATOM 756 N N . ILE A 1 94 ? -11.186 12.870 -0.352 1.00 83.19 94 ILE A N 1
ATOM 757 C CA . ILE A 1 94 ? -11.158 13.425 -1.713 1.00 83.19 94 ILE A CA 1
ATOM 758 C C . ILE A 1 94 ? -12.361 12.934 -2.531 1.00 83.19 94 ILE A C 1
ATOM 760 O O . ILE A 1 94 ? -12.938 13.720 -3.273 1.00 83.19 94 ILE A O 1
ATOM 764 N N . ILE A 1 95 ? -12.766 11.669 -2.371 1.00 77.94 95 ILE A N 1
ATOM 765 C CA . ILE A 1 95 ? -13.908 11.093 -3.102 1.00 77.94 95 ILE A CA 1
ATOM 766 C C . ILE A 1 95 ? -15.234 11.742 -2.686 1.00 77.94 95 ILE A C 1
ATOM 768 O O . ILE A 1 95 ? -16.066 11.992 -3.543 1.00 77.94 95 ILE A O 1
ATOM 772 N N . LYS A 1 96 ? -15.436 12.034 -1.394 1.00 71.94 96 LYS A N 1
ATOM 773 C CA . LYS A 1 96 ? -16.690 12.636 -0.894 1.00 71.94 96 LYS A CA 1
ATOM 774 C C . LYS A 1 96 ? -16.882 14.105 -1.278 1.00 71.94 96 LYS A C 1
ATOM 776 O O . LYS A 1 96 ? -18.005 14.588 -1.248 1.00 71.94 96 LYS A O 1
ATOM 781 N N . ASN A 1 97 ? -15.796 14.814 -1.574 1.00 60.31 97 ASN A N 1
ATOM 782 C CA . ASN A 1 97 ? -15.814 16.241 -1.906 1.00 60.31 97 ASN A CA 1
ATOM 783 C C . ASN A 1 97 ? -15.926 16.502 -3.419 1.00 60.31 97 ASN A C 1
ATOM 785 O O . ASN A 1 97 ? -15.676 17.623 -3.862 1.00 60.31 97 ASN A O 1
ATOM 789 N N . LYS A 1 98 ? -16.227 15.469 -4.204 1.00 50.06 98 LYS A N 1
ATOM 790 C CA . LYS A 1 98 ? -16.338 15.510 -5.657 1.00 50.06 98 LYS A CA 1
ATOM 791 C C . LYS A 1 98 ? -17.726 15.043 -6.065 1.00 50.06 98 LYS A C 1
ATOM 793 O O . LYS A 1 98 ? -18.232 15.605 -7.056 1.00 50.06 98 LYS A O 1
#

pLDDT: mean 86.38, std 9.91, range [35.75, 94.75]

Foldseek 3Di:
DPDADQDPPPRDRDWDQDPPQRWTQDPPPRDTHGPCPPHLCPPQDLDPVLLVVLLCCCVVDPDDDDLVNSCVVSVNPSVSSVVSVVSSVVVVVVVVVD

Sequence (98 aa):
MVSGFICKKCKHTKCTIRKNNYARDCNKCHHIESPTADTLFHKVKFGLHKALGICFEMNATTKSISTNQISKRYEVRYITAWLFMEKVRIAMKIIKNK